Protein AF-A0A377Q0L4-F1 (afdb_monomer_lite)

Radius of gyration: 12.76 Å; chains: 1; bounding box: 22×34×28 Å

pLDDT: mean 84.93, std 13.67, range [41.91, 96.81]

Organism: NCBI:txid35818

Sequence (56 aa):
MLEKTMIKTLAKHYKGGDFCIEFWDKERVCFGEGEPKFCIKIHKKLPLNFINPKLK

Foldseek 3Di:
DVQVVVVVVVVQPDPPAWAWEQELVRDIDIDHDDDHPYYHYHNDRDPPCVVDVPPD

Structure (mmCIF, N/CA/C/O backbone):
data_AF-A0A377Q0L4-F1
#
_entry.id   AF-A0A377Q0L4-F1
#
loop_
_atom_site.group_PDB
_atom_site.id
_atom_site.type_symbol
_atom_site.label_atom_id
_atom_site.label_alt_id
_atom_site.label_comp_id
_atom_site.label_asym_id
_atom_site.label_entity_id
_atom_site.label_seq_id
_atom_site.pdbx_PDB_ins_code
_atom_site.Cartn_x
_atom_site.Cartn_y
_atom_site.Cartn_z
_atom_site.occupancy
_atom_site.B_iso_or_equiv
_atom_site.auth_seq_id
_atom_site.auth_comp_id
_atom_site.auth_asym_id
_atom_site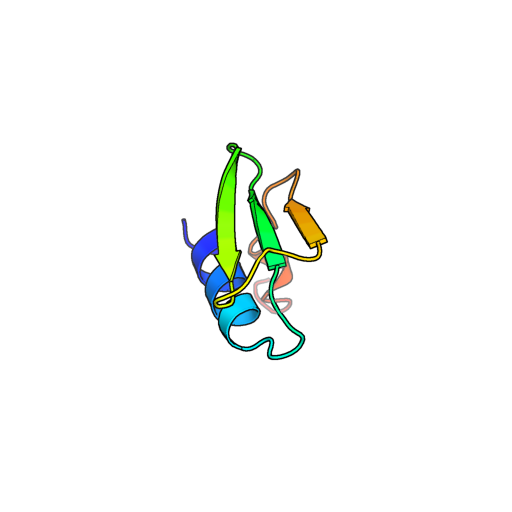.auth_atom_id
_atom_site.pdbx_PDB_model_num
ATOM 1 N N . MET A 1 1 ? -2.031 -2.391 12.982 1.00 72.81 1 MET A N 1
ATOM 2 C CA . MET A 1 1 ? -0.598 -2.019 12.987 1.00 72.81 1 MET A CA 1
ATOM 3 C C . MET A 1 1 ? 0.241 -3.120 12.344 1.00 72.81 1 MET A C 1
ATOM 5 O O . MET A 1 1 ? 0.705 -2.897 11.236 1.00 72.81 1 MET A O 1
ATOM 9 N N . LEU A 1 2 ? 0.347 -4.313 12.951 1.00 83.44 2 LEU A N 1
ATOM 10 C CA . LEU A 1 2 ? 1.196 -5.415 12.458 1.00 83.44 2 LEU A CA 1
ATOM 11 C C . LEU A 1 2 ? 0.905 -5.844 11.006 1.00 83.44 2 LEU A C 1
ATOM 13 O O . LEU A 1 2 ? 1.828 -5.942 10.204 1.00 83.44 2 LEU A O 1
ATOM 17 N N . GLU A 1 3 ? -0.373 -6.013 10.650 1.00 86.06 3 GLU A N 1
ATOM 18 C CA . GLU A 1 3 ? -0.817 -6.376 9.290 1.00 86.06 3 GLU A CA 1
ATOM 19 C C . GLU A 1 3 ? -0.271 -5.406 8.231 1.00 86.06 3 GLU A C 1
ATOM 21 O O . GLU A 1 3 ? 0.311 -5.817 7.231 1.00 86.06 3 GLU A O 1
ATOM 26 N N . LYS A 1 4 ? -0.400 -4.096 8.478 1.00 90.38 4 LYS A N 1
ATOM 27 C CA . LYS A 1 4 ? 0.098 -3.067 7.561 1.00 90.38 4 LYS A CA 1
ATOM 28 C C . LYS A 1 4 ? 1.612 -3.075 7.473 1.00 90.38 4 LYS A C 1
ATOM 30 O O . LYS A 1 4 ? 2.140 -2.940 6.377 1.00 90.38 4 LYS A O 1
ATOM 35 N N . THR A 1 5 ? 2.306 -3.225 8.602 1.00 90.19 5 THR A N 1
ATOM 36 C CA . THR A 1 5 ? 3.771 -3.309 8.619 1.00 90.19 5 THR A CA 1
ATOM 37 C C . THR A 1 5 ? 4.244 -4.461 7.746 1.00 90.19 5 THR A C 1
ATOM 39 O O . THR A 1 5 ? 5.116 -4.260 6.910 1.00 90.19 5 THR A O 1
ATOM 42 N N . MET A 1 6 ? 3.617 -5.632 7.859 1.00 87.81 6 MET A N 1
ATOM 43 C CA . MET A 1 6 ? 3.945 -6.777 7.016 1.00 87.81 6 MET A CA 1
ATOM 44 C C . MET A 1 6 ? 3.689 -6.503 5.529 1.00 87.81 6 MET A C 1
ATOM 46 O O . MET A 1 6 ? 4.576 -6.739 4.710 1.00 87.81 6 MET A O 1
ATOM 50 N N . ILE A 1 7 ? 2.516 -5.961 5.177 1.00 90.69 7 ILE A N 1
ATOM 51 C CA . ILE A 1 7 ? 2.179 -5.603 3.787 1.00 90.69 7 ILE A CA 1
ATOM 52 C C . ILE A 1 7 ? 3.207 -4.613 3.227 1.00 90.69 7 ILE A C 1
ATOM 54 O O . ILE A 1 7 ? 3.712 -4.809 2.125 1.00 90.69 7 ILE A O 1
ATOM 58 N N . LYS A 1 8 ? 3.568 -3.582 4.000 1.00 91.88 8 LYS A N 1
ATOM 59 C CA . LYS A 1 8 ? 4.589 -2.601 3.611 1.00 91.88 8 LYS A CA 1
ATOM 60 C C . LYS A 1 8 ? 5.960 -3.253 3.431 1.00 91.88 8 LYS A C 1
ATOM 62 O O . LYS A 1 8 ? 6.653 -2.914 2.480 1.00 91.88 8 LYS A O 1
ATOM 67 N N . THR A 1 9 ? 6.355 -4.176 4.307 1.00 91.25 9 THR A N 1
ATOM 68 C CA . THR A 1 9 ? 7.625 -4.906 4.181 1.00 91.25 9 THR A CA 1
ATOM 69 C C . THR A 1 9 ? 7.663 -5.726 2.896 1.00 91.25 9 THR A C 1
ATOM 71 O O . THR A 1 9 ? 8.616 -5.597 2.138 1.00 91.25 9 THR A O 1
ATOM 74 N N . LEU A 1 10 ? 6.615 -6.499 2.596 1.00 88.69 10 LEU A N 1
ATOM 75 C CA . LEU A 1 10 ? 6.525 -7.260 1.343 1.00 88.69 10 LEU A CA 1
ATOM 76 C C . LEU A 1 10 ? 6.553 -6.337 0.117 1.00 88.69 10 LEU A C 1
ATOM 78 O O . LEU A 1 10 ? 7.295 -6.588 -0.830 1.00 88.69 10 LEU A O 1
ATOM 82 N N . ALA A 1 11 ? 5.802 -5.235 0.165 1.00 90.88 11 ALA A N 1
ATOM 83 C CA . ALA A 1 11 ? 5.745 -4.243 -0.903 1.00 90.88 11 ALA A CA 1
ATOM 84 C C . ALA A 1 11 ? 7.108 -3.584 -1.180 1.00 90.88 11 ALA A C 1
ATOM 86 O O . ALA A 1 11 ? 7.446 -3.373 -2.339 1.00 90.88 11 ALA A O 1
ATOM 87 N N . LYS A 1 12 ? 7.936 -3.332 -0.153 1.00 89.75 12 LYS A N 1
ATOM 88 C CA . LYS A 1 12 ? 9.302 -2.796 -0.329 1.00 89.75 12 LYS A CA 1
ATOM 89 C C . LYS A 1 12 ? 10.226 -3.713 -1.135 1.00 89.75 12 LYS A C 1
ATOM 91 O O . LYS A 1 12 ? 11.186 -3.227 -1.721 1.00 89.75 12 LYS A O 1
ATOM 96 N N . HIS A 1 13 ? 9.974 -5.021 -1.150 1.00 88.69 13 HIS A N 1
ATOM 97 C CA . HIS A 1 13 ? 10.784 -5.968 -1.921 1.00 88.69 13 HIS A CA 1
ATOM 98 C C . HIS A 1 13 ? 10.358 -6.070 -3.391 1.00 88.69 13 HIS A C 1
ATOM 100 O O . HIS A 1 13 ? 11.092 -6.641 -4.200 1.00 88.69 13 HIS A O 1
ATOM 106 N N . TYR A 1 14 ? 9.200 -5.518 -3.756 1.00 85.50 14 TYR A N 1
ATOM 107 C CA . TYR A 1 14 ? 8.750 -5.483 -5.139 1.00 85.50 14 TYR A CA 1
ATOM 108 C C . TYR A 1 14 ? 9.558 -4.455 -5.942 1.00 85.50 14 TYR A C 1
A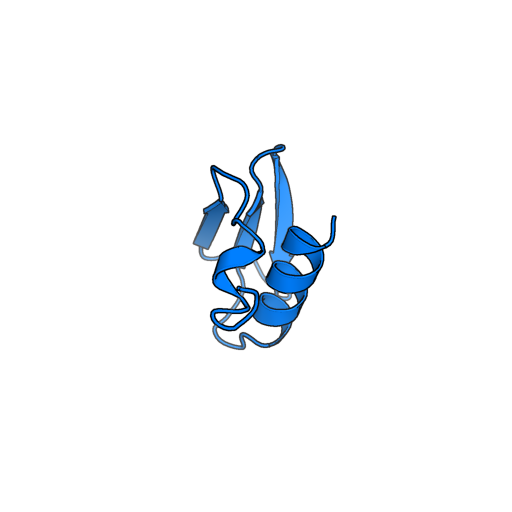TOM 110 O O . TYR A 1 14 ? 9.581 -3.275 -5.611 1.00 85.50 14 TYR A O 1
ATOM 118 N N . LYS A 1 15 ? 10.208 -4.906 -7.021 1.00 82.44 15 LYS A N 1
ATOM 119 C CA . LYS A 1 15 ? 11.039 -4.069 -7.911 1.00 82.44 15 LYS A CA 1
ATOM 120 C C . LYS A 1 15 ? 10.357 -3.711 -9.239 1.00 82.44 15 LYS A C 1
ATOM 122 O O . LYS A 1 15 ? 11.021 -3.249 -10.159 1.00 82.44 15 LYS A O 1
ATOM 127 N N . GLY A 1 16 ? 9.056 -3.970 -9.378 1.00 81.31 16 GLY A N 1
ATOM 128 C CA . GLY A 1 16 ? 8.346 -3.860 -10.660 1.00 81.31 16 GLY A CA 1
ATOM 129 C C . GLY A 1 16 ? 7.878 -2.455 -11.054 1.00 81.31 16 GLY A C 1
ATOM 130 O O . GLY A 1 16 ? 7.143 -2.327 -12.028 1.00 81.31 16 GLY A O 1
ATOM 131 N N . GLY A 1 17 ? 8.285 -1.410 -10.329 1.00 86.31 17 GLY A N 1
ATOM 132 C CA . GLY A 1 17 ? 7.993 -0.011 -10.657 1.00 86.31 17 GLY A CA 1
ATOM 133 C C . GLY A 1 17 ? 7.306 0.750 -9.528 1.00 86.31 17 GLY A C 1
ATOM 134 O O . GLY A 1 17 ? 7.222 0.255 -8.405 1.00 86.31 17 GLY A O 1
ATOM 135 N N . ASP A 1 18 ? 6.825 1.952 -9.848 1.00 94.00 18 ASP A N 1
ATOM 136 C CA . ASP A 1 18 ? 6.186 2.874 -8.906 1.00 94.00 18 ASP A CA 1
ATOM 137 C C . ASP A 1 18 ? 4.697 2.551 -8.727 1.00 94.00 18 ASP A C 1
ATOM 139 O O . ASP A 1 18 ? 3.940 2.440 -9.700 1.00 94.00 18 ASP A O 1
ATOM 143 N N . PHE A 1 19 ? 4.249 2.407 -7.483 1.00 95.38 19 PHE A N 1
ATOM 144 C CA . PHE A 1 19 ? 2.866 2.048 -7.159 1.00 95.38 19 PHE A CA 1
ATOM 145 C C . PHE A 1 19 ? 2.447 2.574 -5.789 1.00 95.38 19 PHE A C 1
ATOM 147 O O . PHE A 1 19 ? 3.268 3.012 -4.986 1.00 95.38 19 PHE A O 1
ATOM 154 N N . CYS A 1 20 ? 1.151 2.518 -5.494 1.00 95.69 20 CYS A N 1
ATOM 155 C CA . CYS A 1 20 ? 0.640 2.823 -4.163 1.00 95.69 20 CYS A CA 1
ATOM 156 C C . CYS A 1 20 ? -0.224 1.718 -3.572 1.00 95.69 20 CYS A C 1
ATOM 158 O O . CYS A 1 20 ? -0.762 0.867 -4.277 1.00 95.69 20 CYS A O 1
ATOM 160 N N . ILE A 1 21 ? -0.363 1.757 -2.251 1.00 95.69 21 ILE A N 1
ATOM 161 C CA . ILE A 1 21 ? -1.285 0.937 -1.477 1.00 95.69 21 ILE A CA 1
ATOM 162 C C . ILE A 1 21 ? -2.171 1.876 -0.659 1.00 95.69 21 ILE A C 1
ATOM 164 O O . ILE A 1 21 ? -1.659 2.705 0.092 1.00 95.69 21 ILE A O 1
ATOM 168 N N . GLU A 1 22 ? -3.487 1.738 -0.796 1.00 96.81 22 GLU A N 1
ATOM 169 C CA . GLU A 1 22 ? -4.500 2.411 0.022 1.00 96.81 22 GLU A CA 1
ATOM 170 C C . GLU A 1 22 ? -5.137 1.381 0.963 1.00 96.81 22 GLU A C 1
ATOM 172 O O . GLU A 1 22 ? -5.723 0.390 0.518 1.00 96.81 22 GLU A O 1
ATOM 177 N N . PHE A 1 23 ? -4.989 1.587 2.269 1.00 95.56 23 PHE A N 1
ATOM 178 C CA . PHE A 1 23 ? -5.519 0.702 3.302 1.00 95.56 23 PHE A CA 1
ATOM 179 C C . PHE A 1 23 ? -6.978 1.035 3.649 1.00 95.56 23 PHE A C 1
ATOM 181 O O . PHE A 1 23 ? -7.497 2.102 3.333 1.00 95.56 23 PHE A O 1
ATOM 188 N N . TRP A 1 24 ? -7.636 0.121 4.364 1.00 94.62 24 TRP A N 1
ATOM 189 C CA . TRP A 1 24 ? -9.051 0.199 4.764 1.00 94.62 24 TRP A CA 1
ATOM 190 C C . TRP A 1 24 ? -9.413 1.429 5.611 1.00 94.62 24 TRP A C 1
ATOM 192 O O . TRP A 1 24 ? -10.584 1.772 5.728 1.00 94.62 24 TRP A O 1
ATOM 202 N N . ASP A 1 25 ? -8.431 2.086 6.221 1.00 94.44 25 ASP A N 1
ATOM 203 C CA . ASP A 1 25 ? -8.59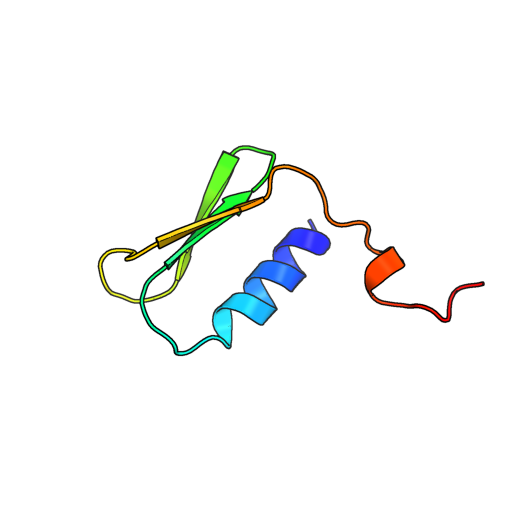1 3.333 6.975 1.00 94.44 25 ASP A CA 1
ATOM 204 C C . ASP A 1 25 ? -8.157 4.570 6.179 1.00 94.44 25 ASP A C 1
ATOM 206 O O . ASP A 1 25 ? -7.933 5.632 6.756 1.00 94.44 25 ASP A O 1
ATOM 210 N N . LYS A 1 26 ? -8.066 4.432 4.852 1.00 93.88 26 LYS A N 1
ATOM 211 C CA . LYS A 1 26 ? -7.668 5.471 3.896 1.00 93.88 26 LYS A CA 1
ATOM 212 C C . LYS A 1 26 ? -6.207 5.911 4.010 1.00 93.88 26 LYS A C 1
ATOM 214 O O . LYS A 1 26 ? -5.808 6.848 3.323 1.00 93.88 26 LYS A O 1
ATOM 219 N N . GLU A 1 27 ? -5.385 5.237 4.819 1.00 95.00 27 GLU A N 1
ATOM 220 C CA . GLU A 1 27 ? -3.939 5.456 4.785 1.00 95.00 27 GLU A CA 1
ATOM 221 C C . GLU A 1 27 ? -3.403 5.062 3.403 1.00 95.00 27 GLU A C 1
ATOM 223 O O . GLU A 1 27 ? -3.590 3.926 2.965 1.00 95.00 27 GLU A O 1
ATOM 228 N N . ARG A 1 28 ? -2.711 5.984 2.729 1.00 95.12 28 ARG A N 1
ATOM 229 C CA . ARG A 1 28 ? -2.077 5.740 1.432 1.00 95.12 28 ARG A CA 1
ATOM 230 C C . ARG A 1 28 ? -0.562 5.780 1.569 1.00 95.12 28 ARG A C 1
ATOM 232 O O . ARG A 1 28 ? -0.014 6.721 2.134 1.00 95.12 28 ARG A 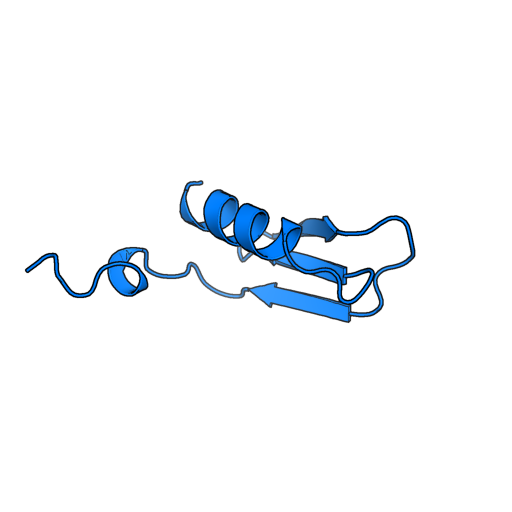O 1
ATOM 239 N N . VAL A 1 29 ? 0.107 4.772 1.020 1.00 94.69 29 VAL A N 1
ATOM 240 C CA . VAL A 1 29 ? 1.571 4.682 0.970 1.00 94.69 29 VAL A CA 1
ATOM 241 C C . VAL A 1 29 ? 2.005 4.444 -0.466 1.00 94.69 29 VAL A C 1
ATOM 243 O O . VAL A 1 29 ? 1.482 3.545 -1.121 1.00 94.69 29 VAL A O 1
ATOM 246 N N . CYS A 1 30 ? 2.950 5.244 -0.947 1.00 94.50 30 CYS A N 1
ATOM 247 C CA . CYS A 1 30 ? 3.553 5.093 -2.268 1.00 94.50 30 CYS A CA 1
ATOM 248 C C . CYS A 1 30 ? 4.929 4.428 -2.146 1.00 94.50 30 CYS A C 1
ATOM 250 O O . CYS A 1 30 ? 5.641 4.635 -1.162 1.00 94.50 30 CYS A O 1
ATOM 252 N N . PHE A 1 31 ? 5.276 3.623 -3.142 1.00 93.38 31 PHE A N 1
ATOM 253 C CA . PHE A 1 31 ? 6.540 2.910 -3.274 1.00 93.38 31 PHE A CA 1
ATOM 254 C C . PHE A 1 31 ? 7.142 3.248 -4.637 1.00 93.38 31 PHE A C 1
ATOM 256 O O . PHE A 1 31 ? 6.413 3.264 -5.629 1.00 93.38 31 PHE A O 1
ATOM 263 N N . GLY A 1 32 ? 8.453 3.485 -4.664 1.00 90.19 32 GLY A N 1
ATOM 264 C CA . GLY A 1 32 ? 9.164 3.996 -5.835 1.00 90.19 32 GLY A CA 1
ATOM 265 C C . GLY A 1 32 ? 9.511 5.482 -5.711 1.00 90.19 32 GLY A C 1
ATOM 266 O O . GLY A 1 32 ? 9.205 6.114 -4.698 1.00 90.19 32 GLY A O 1
ATOM 267 N N . GLU A 1 33 ? 10.188 6.007 -6.727 1.00 87.81 33 GLU A N 1
ATOM 268 C CA . GLU A 1 33 ? 10.640 7.408 -6.800 1.00 87.81 33 GLU A CA 1
ATOM 269 C C . GLU A 1 33 ? 9.824 8.224 -7.818 1.00 87.81 33 GLU A C 1
ATOM 271 O O . GLU A 1 33 ? 9.830 9.454 -7.771 1.00 87.81 33 GLU A O 1
ATOM 276 N N . GLY A 1 34 ? 9.112 7.549 -8.727 1.00 89.44 34 GLY A N 1
ATOM 277 C CA . GLY A 1 34 ? 8.296 8.155 -9.774 1.00 89.44 34 GLY A CA 1
ATOM 278 C C . GLY A 1 34 ? 6.801 8.225 -9.452 1.00 89.44 34 GLY A C 1
ATOM 279 O O . GLY A 1 34 ? 6.338 7.911 -8.353 1.00 89.44 34 GLY A O 1
ATOM 280 N N . GLU A 1 35 ? 6.018 8.641 -10.450 1.00 91.19 35 GLU A N 1
ATOM 281 C CA . GLU A 1 35 ? 4.560 8.683 -10.346 1.00 91.19 35 GLU A CA 1
ATOM 282 C C . GLU A 1 35 ? 3.969 7.257 -10.300 1.00 91.19 35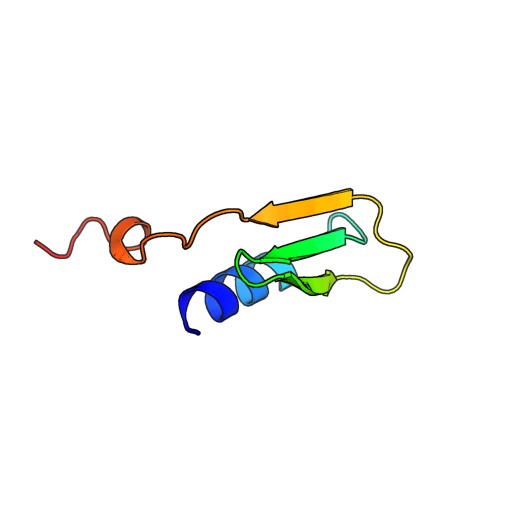 GLU A C 1
ATOM 284 O O . GLU A 1 35 ? 4.274 6.440 -11.176 1.00 91.19 35 GLU A O 1
ATOM 289 N N . PRO A 1 36 ? 3.102 6.932 -9.317 1.00 93.38 36 PRO A N 1
ATOM 290 C CA . PRO A 1 36 ? 2.501 5.608 -9.202 1.00 93.38 36 PRO A CA 1
ATOM 291 C C . PRO A 1 36 ? 1.701 5.220 -10.450 1.00 93.38 36 PRO A C 1
ATOM 293 O O . PRO A 1 36 ? 0.687 5.841 -10.765 1.00 93.38 36 PRO A O 1
ATOM 296 N N . LYS A 1 37 ? 2.088 4.124 -11.107 1.00 93.25 37 LYS A N 1
ATOM 297 C CA . LYS A 1 37 ? 1.395 3.617 -12.306 1.00 93.25 37 LYS A CA 1
ATOM 298 C C . LYS A 1 37 ? 0.082 2.910 -11.977 1.00 93.25 37 LYS A C 1
ATOM 300 O O . LYS A 1 37 ? -0.801 2.802 -12.821 1.00 93.25 37 LYS A O 1
ATOM 305 N N . PHE A 1 38 ? -0.038 2.395 -10.757 1.00 93.00 38 PHE A N 1
ATOM 306 C CA . PHE A 1 38 ? -1.241 1.738 -10.260 1.00 93.00 38 PHE A CA 1
ATOM 307 C C . PHE A 1 38 ? -1.364 1.880 -8.741 1.00 93.00 38 PHE A C 1
ATOM 309 O O . PHE A 1 38 ? -0.399 2.200 -8.040 1.00 93.00 38 PHE A O 1
ATOM 316 N N . CYS A 1 39 ? -2.567 1.617 -8.223 1.00 94.56 39 CYS A N 1
ATOM 317 C CA . CYS A 1 39 ? -2.834 1.606 -6.790 1.00 94.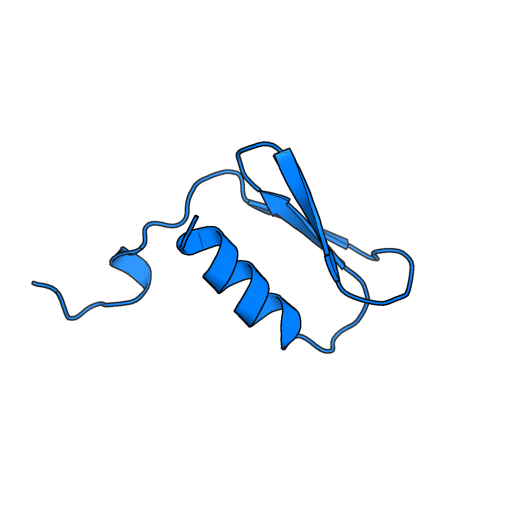56 39 CYS A CA 1
ATOM 318 C C . CYS A 1 39 ? -3.581 0.346 -6.364 1.00 94.56 39 CYS A C 1
ATOM 320 O O . CYS A 1 39 ? -4.631 0.017 -6.916 1.00 94.56 39 CYS A O 1
ATOM 322 N N . ILE A 1 40 ? -3.066 -0.325 -5.341 1.00 93.81 40 ILE A N 1
ATOM 323 C CA . ILE A 1 40 ? -3.695 -1.479 -4.706 1.00 93.81 40 ILE A CA 1
ATOM 324 C C . ILE A 1 40 ? -4.600 -0.970 -3.585 1.00 93.81 40 ILE A C 1
ATOM 326 O O . ILE A 1 40 ? -4.126 -0.354 -2.631 1.00 93.81 40 ILE A O 1
ATOM 330 N N . LYS A 1 41 ? -5.902 -1.248 -3.676 1.00 95.62 41 LYS A N 1
ATOM 331 C CA . LYS A 1 41 ? -6.877 -0.880 -2.642 1.00 95.62 41 LYS A CA 1
ATOM 332 C C . LYS A 1 41 ? -7.214 -2.078 -1.766 1.00 95.62 41 LYS A C 1
ATOM 334 O O . LYS A 1 41 ? -7.762 -3.073 -2.236 1.00 95.62 41 LYS A O 1
ATOM 339 N N . ILE A 1 42 ? -6.902 -1.973 -0.479 1.00 93.25 42 ILE A N 1
ATOM 340 C CA . ILE A 1 42 ? -7.157 -3.015 0.513 1.00 93.25 42 ILE A CA 1
ATOM 341 C C . ILE A 1 42 ? -8.377 -2.609 1.338 1.00 93.25 42 ILE A C 1
ATOM 343 O O . ILE A 1 42 ? -8.272 -1.911 2.342 1.00 93.25 42 ILE A O 1
ATOM 347 N N . HIS A 1 43 ? -9.553 -3.072 0.917 1.00 92.25 43 HIS A N 1
ATOM 348 C CA . HIS A 1 43 ? -10.832 -2.675 1.517 1.00 92.25 43 HIS A CA 1
ATOM 349 C C . HIS A 1 43 ? -11.088 -3.245 2.919 1.00 92.25 43 HIS A C 1
ATOM 351 O O . HIS A 1 43 ? -11.924 -2.720 3.651 1.00 92.25 43 HIS A O 1
ATOM 357 N N . LYS A 1 44 ? -10.409 -4.332 3.300 1.00 90.12 44 LYS A N 1
ATOM 358 C CA . LYS A 1 44 ? -10.603 -5.009 4.588 1.00 90.12 44 LYS A CA 1
ATOM 359 C C . LYS A 1 44 ? -9.267 -5.431 5.183 1.00 90.12 44 LYS A C 1
ATOM 361 O O . LYS A 1 44 ? -8.331 -5.735 4.451 1.00 90.12 44 LYS A O 1
ATOM 366 N N . LYS A 1 45 ? -9.212 -5.486 6.515 1.00 86.69 45 LYS A N 1
ATOM 367 C CA . LYS A 1 45 ? -8.079 -6.062 7.250 1.00 86.69 45 LYS A CA 1
ATOM 368 C C . LYS A 1 45 ? -7.823 -7.489 6.778 1.00 86.69 45 LYS A C 1
ATOM 370 O O . LYS A 1 45 ? -8.768 -8.267 6.656 1.00 86.69 45 LYS A O 1
ATOM 375 N N . LEU A 1 46 ? -6.557 -7.818 6.527 1.00 80.75 46 LEU A N 1
ATOM 376 C CA . LEU A 1 46 ? -6.147 -9.196 6.276 1.00 80.75 46 LEU A CA 1
ATOM 377 C C . LEU A 1 46 ? -6.085 -9.926 7.619 1.00 80.75 46 LEU A C 1
ATOM 379 O O . LEU A 1 46 ? -5.334 -9.484 8.487 1.00 80.75 46 LEU A O 1
ATOM 383 N N . PRO A 1 47 ? -6.830 -11.025 7.814 1.00 74.12 47 PRO A N 1
ATOM 384 C CA . PRO A 1 47 ? -6.743 -11.782 9.052 1.00 74.12 47 PRO A CA 1
ATOM 385 C C . PRO A 1 47 ? -5.327 -12.329 9.229 1.00 74.12 47 PRO A C 1
ATOM 387 O O . PRO A 1 47 ? -4.822 -13.042 8.362 1.00 74.12 47 PRO A O 1
ATOM 390 N N . LEU A 1 48 ? -4.699 -12.036 10.369 1.00 67.06 48 LEU A N 1
ATOM 391 C CA . LEU A 1 48 ? -3.354 -12.526 10.698 1.00 67.06 48 LEU A CA 1
ATOM 392 C C . LEU A 1 48 ? -3.245 -14.065 10.640 1.00 67.06 48 LEU A C 1
ATOM 394 O O . LEU A 1 48 ? -2.173 -14.609 10.390 1.00 67.06 48 LEU A O 1
ATOM 398 N N . ASN A 1 49 ? -4.373 -14.764 10.787 1.00 66.62 49 ASN A N 1
ATOM 399 C CA . ASN A 1 49 ? -4.482 -16.222 10.738 1.00 66.62 49 ASN A CA 1
ATOM 400 C C . ASN A 1 49 ? -4.188 -16.816 9.346 1.00 66.62 49 ASN A C 1
ATOM 402 O O . ASN A 1 49 ? -3.909 -18.006 9.250 1.00 66.62 49 ASN A O 1
ATOM 406 N N . PHE A 1 50 ? -4.197 -16.018 8.269 1.00 61.81 50 PHE A N 1
ATOM 407 C CA . PHE A 1 50 ? -3.773 -16.485 6.940 1.00 61.81 50 PHE A CA 1
ATOM 408 C C . PHE A 1 50 ? -2.263 -16.744 6.841 1.00 61.81 50 PHE A C 1
ATOM 410 O O . PHE A 1 50 ? -1.811 -17.376 5.890 1.00 61.81 50 PHE A O 1
ATOM 417 N N . ILE A 1 51 ? -1.479 -16.262 7.808 1.00 60.41 51 ILE A N 1
ATOM 418 C CA . ILE A 1 51 ? -0.014 -16.282 7.757 1.00 60.41 51 ILE A CA 1
ATOM 419 C C . ILE A 1 51 ? 0.558 -17.494 8.514 1.00 60.41 51 ILE A C 1
ATOM 421 O O . ILE A 1 51 ? 1.714 -17.853 8.304 1.00 60.41 51 ILE A O 1
ATOM 425 N N . ASN A 1 52 ? -0.240 -18.180 9.346 1.00 52.56 52 ASN A N 1
ATOM 426 C CA . ASN A 1 52 ? 0.210 -19.381 10.049 1.00 52.56 52 ASN A CA 1
ATOM 427 C C . ASN A 1 52 ? -0.868 -20.484 10.081 1.00 52.56 52 ASN A C 1
ATOM 429 O O . ASN A 1 52 ? -1.701 -20.500 10.987 1.00 52.56 52 ASN A O 1
ATOM 433 N N . PRO A 1 53 ? -0.841 -21.457 9.152 1.00 54.09 53 PRO A N 1
ATOM 434 C CA . PRO A 1 53 ? -1.779 -22.581 9.164 1.00 54.09 53 PRO A CA 1
ATOM 435 C C . PRO A 1 53 ? -1.568 -23.562 10.338 1.00 54.09 53 PRO A C 1
ATOM 437 O O . PRO A 1 53 ? -2.322 -24.525 10.450 1.00 54.09 53 PRO A O 1
ATOM 440 N N . LYS A 1 54 ? -0.558 -23.355 11.203 1.00 55.75 54 LYS A N 1
ATOM 441 C CA . LYS A 1 54 ? -0.181 -24.282 12.289 1.00 55.75 54 LYS A CA 1
ATOM 442 C C . LYS A 1 54 ? -0.506 -23.819 13.718 1.00 55.75 54 LYS A C 1
ATOM 444 O O . LYS A 1 54 ? -0.092 -24.487 14.655 1.00 55.75 54 LYS A O 1
ATOM 449 N N . LEU A 1 55 ? -1.246 -22.728 13.917 1.00 49.53 55 LEU A N 1
ATOM 450 C CA . LEU A 1 55 ? -1.805 -22.395 15.238 1.00 49.53 55 LEU A CA 1
ATOM 451 C C . LEU A 1 55 ? -3.228 -22.968 15.346 1.00 49.53 55 LEU A C 1
ATOM 453 O O . LEU A 1 55 ? -4.212 -22.261 15.136 1.00 49.53 55 LEU A O 1
ATOM 457 N N . LYS A 1 56 ? -3.304 -24.274 15.610 1.00 41.91 56 LYS A N 1
ATOM 458 C CA . LYS A 1 56 ? -4.458 -24.950 16.214 1.00 41.91 56 LYS A CA 1
ATOM 459 C C . LYS A 1 56 ? -4.028 -25.489 17.567 1.00 41.91 56 LYS A C 1
ATOM 461 O O . LYS A 1 56 ? -2.868 -25.950 17.642 1.00 41.91 56 LYS A O 1
#

Secondary structure (DSSP, 8-state):
-HHHHHHHHHHHT--S--EEEE-TTS-EEEESSS--SEEEE--SPPPGGGG-TT--